Protein AF-A0A7C4YQE3-F1 (afdb_monomer_lite)

Foldseek 3Di:
DQLPQPPADDCVVPVPDPRHQKYADPVLVVCVVVVVVPSQWDFAKAKKAFDPPDPVCVLVVDRIDIFGATDRIFGDCVCVVSVVVRQKAQGIAHPVRPGRAWIARVVDLDDIDGRGDQVVVADPVRGRSNVVVVVVSVD

Secondary structure (DSSP, 8-state):
--S--TT-EETTT-TT-S-EEEE--HHHHHHHHTT-TTTT-EEEEEEEEEPTT-HHHHHHT-SEEEEEEEES-EE-GGGHHHHHHTT-EEEEE-TTS-SEEEEE-TTSSS-EEESS-GGGT-BTTB--HHHHHHHHTT-

Radius of gyration: 16.18 Å; chains: 1; bounding box: 43×33×39 Å

Structure (mmCIF, N/CA/C/O backbone):
data_AF-A0A7C4YQE3-F1
#
_entry.id   AF-A0A7C4YQE3-F1
#
loop_
_atom_site.group_PDB
_atom_site.id
_atom_site.type_symbol
_atom_site.label_atom_id
_atom_site.label_alt_id
_atom_site.label_comp_id
_atom_site.label_asym_id
_atom_site.label_entity_id
_atom_site.label_seq_id
_atom_site.pdbx_PDB_ins_code
_atom_site.Cartn_x
_atom_site.Cartn_y
_atom_site.Cartn_z
_atom_site.occupancy
_atom_site.B_iso_or_equiv
_atom_site.auth_seq_id
_atom_site.auth_comp_id
_atom_site.auth_asym_id
_atom_site.auth_atom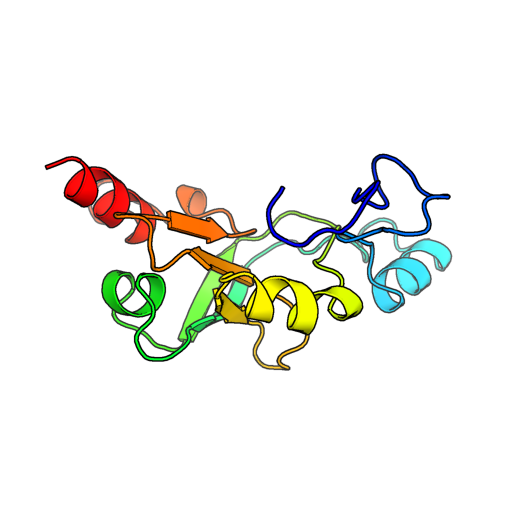_id
_atom_site.pdbx_PDB_model_num
ATOM 1 N N . ASN A 1 1 ? 7.860 15.179 -3.988 1.00 86.69 1 ASN A N 1
ATOM 2 C CA . ASN A 1 1 ? 7.699 16.388 -3.146 1.00 86.69 1 ASN A CA 1
ATOM 3 C C . ASN A 1 1 ? 8.545 16.326 -1.883 1.00 86.69 1 ASN A C 1
ATOM 5 O O . ASN A 1 1 ? 9.525 17.046 -1.828 1.00 86.69 1 ASN A O 1
ATOM 9 N N . VAL A 1 2 ? 8.246 15.459 -0.911 1.00 93.88 2 VAL A N 1
ATOM 10 C CA . VAL A 1 2 ? 8.926 15.488 0.405 1.00 93.88 2 VAL A CA 1
ATOM 11 C C . VAL A 1 2 ? 10.215 14.661 0.497 1.00 93.88 2 VAL A C 1
ATOM 13 O O . VAL A 1 2 ? 11.115 15.007 1.249 1.00 93.88 2 VAL A O 1
ATOM 16 N N . ALA A 1 3 ? 10.346 13.597 -0.301 1.00 94.62 3 ALA A N 1
ATOM 17 C CA . ALA A 1 3 ? 11.465 12.657 -0.177 1.00 94.62 3 ALA A CA 1
ATOM 18 C C . ALA A 1 3 ? 12.742 13.054 -0.935 1.00 94.62 3 ALA A C 1
ATOM 20 O O . ALA A 1 3 ? 13.710 12.301 -0.938 1.00 94.62 3 ALA A O 1
ATOM 21 N N . GLY A 1 4 ? 12.751 14.201 -1.622 1.00 95.00 4 GLY A N 1
ATOM 22 C CA . GLY A 1 4 ? 13.930 14.691 -2.350 1.00 95.00 4 GLY A CA 1
ATOM 23 C C . GLY A 1 4 ? 14.392 13.829 -3.537 1.00 95.00 4 GLY A C 1
ATOM 24 O O . GLY A 1 4 ? 15.476 14.065 -4.062 1.00 95.00 4 GLY A O 1
ATOM 25 N N . ILE A 1 5 ? 13.600 12.845 -3.981 1.00 95.12 5 ILE A N 1
ATOM 26 C CA . ILE A 1 5 ? 13.906 12.032 -5.168 1.00 95.12 5 ILE A CA 1
ATOM 27 C C . ILE A 1 5 ? 13.593 12.870 -6.412 1.00 95.12 5 ILE A C 1
ATOM 29 O O . ILE A 1 5 ? 12.436 12.975 -6.826 1.00 95.12 5 ILE A O 1
ATOM 33 N N . LYS A 1 6 ? 14.620 13.509 -6.975 1.00 93.25 6 LYS A N 1
ATOM 34 C CA . LYS A 1 6 ? 14.506 14.247 -8.239 1.00 93.25 6 LYS A CA 1
ATOM 35 C C . LYS A 1 6 ? 14.224 13.270 -9.381 1.00 93.25 6 LYS A C 1
ATOM 37 O O . LYS A 1 6 ? 14.744 12.158 -9.376 1.00 93.25 6 LYS A O 1
ATOM 42 N N . ASP A 1 7 ? 13.373 13.676 -10.318 1.00 91.88 7 ASP A N 1
ATOM 43 C CA . ASP A 1 7 ? 12.977 12.884 -11.494 1.00 91.88 7 ASP A CA 1
ATOM 44 C C . ASP A 1 7 ? 12.402 11.491 -11.167 1.00 91.88 7 ASP A C 1
ATOM 46 O O . ASP A 1 7 ? 12.473 10.561 -11.977 1.00 91.88 7 ASP A O 1
ATOM 50 N N . ALA A 1 8 ? 11.827 11.346 -9.965 1.00 96.19 8 ALA A N 1
ATOM 51 C CA . ALA A 1 8 ? 11.090 10.156 -9.564 1.00 96.19 8 ALA A CA 1
ATOM 52 C C . ALA A 1 8 ? 9.984 9.856 -10.579 1.00 96.19 8 ALA A C 1
ATOM 54 O O . ALA A 1 8 ? 9.139 10.702 -10.866 1.00 96.19 8 ALA A O 1
ATOM 55 N N . THR A 1 9 ? 9.982 8.638 -11.106 1.00 97.06 9 THR A N 1
ATOM 56 C CA . THR A 1 9 ? 9.030 8.211 -12.132 1.00 97.06 9 THR A CA 1
ATOM 57 C C . THR A 1 9 ? 8.763 6.711 -12.031 1.00 97.06 9 THR A C 1
ATOM 59 O O . THR A 1 9 ? 9.307 6.024 -11.159 1.00 97.06 9 THR A O 1
ATOM 62 N N . SER A 1 10 ? 7.907 6.193 -12.906 1.00 96.44 10 SER A N 1
ATOM 63 C CA . SER A 1 10 ? 7.718 4.759 -13.089 1.00 96.44 10 SER A CA 1
ATOM 64 C C . SER A 1 10 ? 8.485 4.262 -14.310 1.00 96.44 10 SER A C 1
ATOM 66 O O . SER A 1 10 ? 8.787 4.999 -15.252 1.00 96.44 10 SER A O 1
ATOM 68 N N . GLU A 1 11 ? 8.776 2.969 -14.311 1.00 94.19 11 GLU A N 1
ATOM 69 C CA . GLU A 1 11 ? 9.278 2.279 -15.493 1.00 94.19 11 GLU A CA 1
ATOM 70 C C . GLU A 1 11 ? 8.310 2.344 -16.680 1.00 94.19 11 GLU A C 1
ATOM 72 O O . GLU A 1 11 ? 8.764 2.365 -17.817 1.00 94.19 11 GLU A O 1
ATOM 77 N N . GLU A 1 12 ? 7.004 2.422 -16.418 1.00 93.12 12 GLU A N 1
ATOM 78 C CA . GLU A 1 12 ? 5.962 2.564 -17.439 1.00 93.12 12 GLU A CA 1
ATOM 79 C C . GLU A 1 12 ? 6.116 3.863 -18.239 1.00 93.12 12 GLU A C 1
ATOM 81 O O . GLU A 1 12 ? 6.114 3.840 -19.467 1.00 93.12 12 GLU A O 1
ATOM 86 N N . PHE A 1 13 ? 6.305 4.993 -17.552 1.00 94.88 13 PHE A N 1
ATOM 87 C CA . PHE A 1 13 ? 6.410 6.300 -18.203 1.00 94.88 13 PHE A CA 1
ATOM 88 C C . PHE A 1 13 ? 7.813 6.595 -18.734 1.00 94.88 13 PHE A C 1
ATOM 90 O O . PHE A 1 13 ? 7.977 7.343 -19.696 1.00 94.88 13 PHE A O 1
ATOM 97 N N . SER A 1 14 ? 8.859 6.073 -18.091 1.00 94.50 14 SER A N 1
ATOM 98 C CA . SER A 1 14 ? 10.248 6.360 -18.467 1.00 94.50 14 SER A CA 1
ATOM 99 C C . SER A 1 14 ? 11.164 5.156 -18.218 1.00 94.50 14 SER A C 1
ATOM 101 O O . SER A 1 14 ? 11.930 5.132 -17.246 1.00 94.50 14 SER A O 1
ATOM 103 N N . PRO A 1 15 ? 11.183 4.178 -19.147 1.00 90.31 15 PRO A N 1
ATOM 104 C CA . PRO A 1 15 ? 11.961 2.942 -19.017 1.00 90.31 15 PRO A CA 1
ATOM 105 C C . PRO A 1 15 ? 13.477 3.144 -18.898 1.00 90.31 15 PRO A C 1
ATOM 107 O O . PRO A 1 15 ? 14.188 2.245 -18.458 1.00 90.31 15 PRO A O 1
ATOM 110 N N . LYS A 1 16 ? 13.999 4.311 -19.287 1.00 92.38 16 LYS A N 1
ATOM 111 C CA . LYS A 1 16 ? 15.431 4.647 -19.205 1.00 92.38 16 LYS A CA 1
ATOM 112 C C . LYS A 1 16 ? 15.786 5.523 -17.996 1.00 92.38 16 LYS A C 1
ATOM 114 O O . LYS A 1 16 ? 16.954 5.860 -17.824 1.00 92.38 16 LYS A O 1
ATOM 119 N N . SER A 1 17 ? 14.809 5.903 -17.165 1.00 93.19 17 SER A N 1
ATOM 120 C CA . SER A 1 17 ? 15.071 6.731 -15.983 1.00 93.19 17 SER A CA 1
ATOM 121 C C . SER A 1 17 ? 15.905 5.980 -14.944 1.00 93.19 17 SER A C 1
ATOM 123 O O . SER A 1 17 ? 15.749 4.772 -14.747 1.00 93.19 17 SER A O 1
ATOM 125 N N . LYS A 1 18 ? 16.767 6.724 -14.244 1.00 92.62 18 LYS A N 1
ATOM 126 C CA . LYS A 1 18 ? 17.532 6.232 -13.091 1.00 92.62 18 LYS A CA 1
ATOM 127 C C . LYS A 1 18 ? 16.658 6.095 -11.839 1.00 92.62 18 LYS A C 1
ATOM 129 O O . LYS A 1 18 ? 16.948 5.258 -10.988 1.00 92.62 18 LYS A O 1
ATOM 134 N N . HIS A 1 19 ? 15.580 6.878 -11.736 1.00 95.69 19 HIS A N 1
ATOM 135 C CA . HIS A 1 19 ? 14.756 6.985 -10.530 1.00 95.69 19 HIS A CA 1
ATOM 136 C C . HIS A 1 19 ? 13.368 6.354 -10.687 1.00 95.69 19 HIS A C 1
ATOM 138 O O . HIS A 1 19 ? 12.338 7.000 -10.503 1.00 95.69 19 HIS A O 1
ATOM 144 N N . LYS A 1 20 ? 13.351 5.058 -11.023 1.00 96.44 20 LYS A N 1
ATOM 145 C CA . LYS A 1 20 ? 12.134 4.237 -11.115 1.00 96.44 20 LYS A CA 1
ATOM 146 C C . LYS A 1 20 ? 11.651 3.818 -9.724 1.00 96.44 20 LYS A C 1
ATOM 148 O O . LYS A 1 20 ? 12.090 2.792 -9.197 1.00 96.44 20 LYS A O 1
ATOM 153 N N . VAL A 1 21 ? 10.768 4.616 -9.130 1.00 96.94 21 VAL A N 1
ATOM 154 C CA . VAL A 1 21 ? 10.144 4.328 -7.822 1.00 96.94 21 VAL A CA 1
ATOM 155 C C . VAL A 1 21 ? 9.078 3.239 -7.951 1.00 96.94 21 VAL A C 1
ATOM 157 O O . VAL A 1 21 ? 8.857 2.472 -7.019 1.00 96.94 21 VAL A O 1
ATOM 160 N N . ILE A 1 22 ? 8.471 3.134 -9.131 1.00 96.94 22 ILE A N 1
ATOM 161 C CA . ILE A 1 22 ? 7.565 2.055 -9.522 1.00 96.94 22 ILE A CA 1
ATOM 162 C C . ILE A 1 22 ? 8.212 1.298 -10.685 1.00 96.94 22 ILE A C 1
ATOM 164 O O . ILE A 1 22 ? 8.665 1.922 -11.648 1.00 96.94 22 ILE A O 1
ATOM 168 N N . HIS A 1 23 ? 8.292 -0.026 -10.598 1.00 93.50 23 HIS A N 1
ATOM 169 C CA . HIS A 1 23 ? 8.999 -0.862 -11.571 1.00 93.50 23 HIS A CA 1
ATOM 170 C C . HIS A 1 23 ? 8.297 -2.196 -11.806 1.00 93.50 23 HIS A C 1
ATOM 172 O O . HIS A 1 23 ? 7.416 -2.580 -11.041 1.00 93.50 23 HIS A O 1
ATOM 178 N N . ILE A 1 24 ? 8.678 -2.905 -12.864 1.00 89.19 24 ILE A N 1
ATOM 179 C CA . ILE A 1 24 ? 8.245 -4.291 -13.045 1.00 89.19 24 ILE A CA 1
ATOM 180 C C . ILE A 1 24 ? 9.256 -5.226 -12.361 1.00 89.19 24 ILE A C 1
ATOM 182 O O . ILE A 1 24 ? 10.473 -5.036 -12.447 1.00 89.19 24 ILE A O 1
ATOM 186 N N . MET A 1 25 ? 8.769 -6.233 -11.636 1.00 82.69 25 MET A N 1
ATOM 187 C CA . MET A 1 25 ? 9.650 -7.148 -10.904 1.00 82.69 25 MET A CA 1
ATOM 188 C C . MET A 1 25 ? 10.468 -8.005 -11.881 1.00 82.69 25 MET A C 1
ATOM 190 O O . MET A 1 25 ? 9.941 -8.479 -12.887 1.00 82.69 25 MET A O 1
ATOM 194 N N . LYS A 1 26 ? 11.750 -8.269 -11.579 1.00 73.12 26 LYS A N 1
ATOM 195 C CA . LYS A 1 26 ? 12.632 -9.091 -12.441 1.00 73.12 26 LYS A CA 1
ATOM 196 C C . LYS A 1 26 ? 12.024 -10.455 -12.777 1.00 73.12 26 LYS A C 1
ATOM 198 O O . LYS A 1 26 ? 12.024 -10.861 -13.931 1.00 73.12 26 LYS A O 1
ATOM 203 N N . GLU A 1 27 ? 11.429 -11.105 -11.783 1.00 70.12 27 GLU A N 1
ATOM 204 C CA . GLU A 1 27 ? 10.747 -12.399 -11.919 1.00 70.12 27 GLU A CA 1
ATOM 205 C C . GLU A 1 27 ? 9.568 -12.335 -12.913 1.00 70.12 27 GLU A C 1
ATOM 207 O O . GLU A 1 27 ? 9.273 -13.306 -13.608 1.00 70.12 27 GLU A O 1
ATOM 212 N N . GLN A 1 28 ? 8.894 -11.182 -13.015 1.00 68.75 28 GLN A N 1
ATOM 213 C CA . GLN A 1 28 ? 7.835 -10.947 -14.000 1.00 68.75 28 GLN A CA 1
ATOM 214 C C . GLN A 1 28 ? 8.408 -10.653 -15.394 1.00 68.75 28 GLN A C 1
ATOM 216 O O . GLN A 1 28 ? 7.840 -11.118 -16.380 1.00 68.75 28 GLN A O 1
ATOM 221 N N . ILE A 1 29 ? 9.538 -9.940 -15.493 1.00 68.50 29 ILE A N 1
ATOM 222 C CA . ILE A 1 29 ? 10.260 -9.731 -16.763 1.00 68.50 29 ILE A CA 1
ATOM 223 C C . ILE A 1 29 ? 10.730 -11.067 -17.345 1.00 68.50 29 ILE A C 1
ATOM 225 O O . ILE A 1 29 ? 10.549 -11.321 -18.532 1.00 68.50 29 ILE A O 1
ATOM 229 N N . GLU A 1 30 ? 11.288 -11.951 -16.518 1.00 66.88 30 GLU A N 1
ATOM 230 C CA . GLU A 1 30 ? 11.727 -13.279 -16.959 1.00 66.88 30 GLU A CA 1
ATOM 231 C C . GLU A 1 30 ? 10.565 -14.105 -17.525 1.00 66.88 30 GLU A C 1
ATOM 233 O O . GLU A 1 30 ? 10.721 -14.762 -18.554 1.00 66.88 30 GLU A O 1
ATOM 238 N N . LYS A 1 31 ? 9.376 -14.022 -16.914 1.00 64.06 31 LYS A N 1
ATOM 239 C CA . LYS A 1 31 ? 8.153 -14.645 -17.449 1.00 64.06 31 LYS A CA 1
ATOM 240 C C . LYS A 1 31 ? 7.705 -14.014 -18.772 1.00 64.06 31 LYS A C 1
ATOM 242 O O . LYS A 1 31 ? 7.304 -14.737 -19.680 1.00 64.06 31 LYS A O 1
ATOM 247 N N . LEU A 1 32 ? 7.825 -12.691 -18.920 1.00 60.53 32 LEU A N 1
ATOM 248 C CA . LEU A 1 32 ? 7.531 -11.999 -20.184 1.00 60.53 32 LEU A CA 1
ATOM 249 C C . LEU A 1 32 ? 8.462 -12.447 -21.314 1.00 60.53 32 LEU A C 1
ATOM 251 O O . LEU A 1 32 ? 7.991 -12.698 -22.421 1.00 60.53 32 LEU A O 1
ATOM 255 N N . HIS A 1 33 ? 9.761 -12.592 -21.040 1.00 64.19 33 HIS A N 1
ATOM 256 C CA . HIS A 1 33 ? 10.739 -13.058 -22.028 1.00 64.19 33 HIS A CA 1
ATOM 257 C C . HIS A 1 33 ? 10.482 -14.499 -22.486 1.00 64.19 33 HIS A C 1
ATOM 259 O O . HIS A 1 33 ? 10.803 -14.840 -23.621 1.00 64.19 33 HIS A O 1
ATOM 265 N N . ARG A 1 34 ? 9.845 -15.328 -21.650 1.00 64.25 34 ARG A N 1
ATOM 266 C CA . ARG A 1 34 ? 9.398 -16.683 -22.018 1.00 64.25 34 ARG A CA 1
ATOM 267 C C . ARG A 1 34 ? 8.089 -16.720 -22.824 1.00 64.25 34 ARG A C 1
ATOM 269 O O . ARG A 1 34 ? 7.537 -17.795 -23.017 1.00 64.25 34 ARG A O 1
ATOM 276 N N . ALA A 1 35 ? 7.588 -15.572 -23.293 1.00 57.34 35 ALA A N 1
ATOM 277 C CA . ALA A 1 35 ? 6.322 -15.432 -24.023 1.00 57.34 35 ALA A CA 1
ATOM 278 C C . ALA A 1 35 ? 5.075 -15.916 -23.249 1.00 57.34 35 ALA A C 1
ATOM 280 O O . ALA A 1 35 ? 4.002 -16.096 -23.829 1.00 57.34 35 ALA A O 1
ATOM 281 N N . GLU A 1 36 ? 5.163 -16.032 -21.920 1.00 58.16 36 GLU A N 1
ATOM 282 C CA . GLU A 1 36 ? 4.006 -16.202 -21.039 1.00 58.16 36 GLU A CA 1
ATOM 283 C C . GLU A 1 36 ? 3.299 -14.840 -20.900 1.00 58.16 36 GLU A C 1
ATOM 285 O O . GLU A 1 36 ? 3.335 -14.206 -19.846 1.00 58.16 36 GLU A O 1
ATOM 290 N N . LEU A 1 37 ? 2.672 -14.343 -21.975 1.00 49.59 37 LEU A N 1
ATOM 291 C CA . LEU A 1 37 ? 2.112 -12.980 -22.090 1.00 49.59 37 LEU A CA 1
ATOM 292 C C . LEU A 1 37 ? 0.994 -12.637 -21.066 1.00 49.59 37 LEU A C 1
ATOM 294 O O . LEU A 1 37 ? 0.526 -11.497 -21.020 1.00 49.59 37 LEU A O 1
ATOM 298 N N . GLY A 1 38 ? 0.622 -13.577 -20.186 1.00 52.59 38 GLY A N 1
ATOM 299 C CA . GLY A 1 38 ? -0.217 -13.369 -18.995 1.00 52.59 38 GLY A CA 1
ATOM 300 C C . GLY A 1 38 ? 0.507 -13.452 -17.636 1.00 52.59 38 GLY A C 1
ATOM 301 O O . GLY A 1 38 ? -0.042 -13.005 -16.633 1.00 52.59 38 GLY A O 1
ATOM 302 N N . GLY A 1 39 ? 1.738 -13.972 -17.576 1.00 56.03 39 GLY A N 1
ATOM 303 C CA . GLY A 1 39 ? 2.451 -14.321 -16.336 1.00 56.03 39 GLY A CA 1
ATOM 304 C C . GLY A 1 39 ? 3.043 -13.144 -15.552 1.00 56.03 39 GLY A C 1
ATOM 305 O O . GLY A 1 39 ? 3.501 -13.327 -14.423 1.00 56.03 39 GLY A O 1
ATOM 306 N N . SER A 1 40 ? 3.026 -11.939 -16.127 1.00 65.06 40 SER A N 1
ATOM 307 C CA . SER A 1 40 ? 3.481 -10.714 -15.458 1.00 65.06 40 SER A CA 1
ATOM 308 C C . SER A 1 40 ? 2.365 -9.977 -14.717 1.00 65.06 40 SER A C 1
ATOM 310 O O . SER A 1 40 ? 2.646 -9.005 -14.024 1.00 65.06 40 SER A O 1
ATOM 312 N N . MET A 1 41 ? 1.098 -10.346 -14.937 1.00 79.12 41 MET A N 1
ATOM 313 C CA . MET A 1 41 ? -0.040 -9.651 -14.343 1.00 79.12 41 MET A CA 1
ATOM 314 C C . MET A 1 41 ? -0.385 -10.273 -13.000 1.00 79.12 41 MET A C 1
ATOM 316 O O . MET A 1 41 ? -0.653 -11.470 -12.900 1.00 79.12 41 MET A O 1
ATOM 320 N N . ARG A 1 42 ? -0.449 -9.434 -11.972 1.00 87.94 42 ARG A N 1
ATOM 321 C CA . ARG A 1 42 ? -1.006 -9.810 -10.686 1.00 87.94 42 ARG A CA 1
ATOM 322 C C . ARG A 1 42 ? -2.522 -9.680 -10.770 1.00 87.94 42 ARG A C 1
ATOM 324 O O . ARG A 1 42 ? -3.059 -8.573 -10.774 1.00 87.94 42 ARG A O 1
ATOM 331 N N . LEU A 1 43 ? -3.201 -10.817 -10.913 1.00 90.25 43 LEU A N 1
ATOM 332 C CA . LEU A 1 43 ? -4.640 -10.892 -11.157 1.00 90.25 43 LEU A CA 1
ATOM 333 C C . LEU A 1 43 ? -5.306 -11.838 -10.159 1.00 90.25 43 LEU A C 1
ATOM 335 O O . LEU A 1 43 ? -4.984 -13.020 -10.106 1.00 90.25 43 LEU A O 1
ATOM 339 N N . GLY A 1 44 ? -6.277 -11.328 -9.403 1.00 92.81 44 GLY A N 1
ATOM 340 C CA . GLY A 1 44 ? -7.049 -12.131 -8.451 1.00 92.81 44 GLY A CA 1
ATOM 341 C C . GLY A 1 44 ? -6.845 -11.706 -7.004 1.00 92.81 44 GLY A C 1
ATOM 342 O O . GLY A 1 44 ? -6.451 -10.573 -6.740 1.00 92.81 44 GLY A O 1
ATOM 343 N N . SER A 1 45 ? -7.191 -12.589 -6.067 1.00 95.62 45 SER A N 1
ATOM 344 C CA . SER A 1 45 ? -7.123 -12.299 -4.633 1.00 95.62 45 SER A CA 1
ATOM 345 C C . SER A 1 45 ? -5.737 -12.609 -4.075 1.00 95.62 45 SER A C 1
ATOM 347 O O . SER A 1 45 ? -5.291 -13.749 -4.164 1.00 95.62 45 SER A O 1
ATOM 349 N N . TYR A 1 46 ? -5.094 -11.627 -3.450 1.00 96.25 46 TYR A N 1
ATOM 350 C CA . TYR A 1 46 ? -3.789 -11.789 -2.809 1.00 96.25 46 TYR A CA 1
ATOM 351 C C . TYR A 1 46 ? -3.854 -11.428 -1.324 1.00 96.25 46 TYR A C 1
ATOM 353 O O . TYR A 1 46 ? -4.712 -10.632 -0.936 1.00 96.25 46 TYR A O 1
ATOM 361 N N . PRO A 1 47 ? -3.009 -12.038 -0.477 1.00 97.69 47 PRO A N 1
ATOM 362 C CA . PRO A 1 47 ? -2.925 -11.709 0.940 1.00 97.69 47 PRO A CA 1
ATOM 363 C C . PRO A 1 47 ? -2.167 -10.397 1.182 1.00 97.69 47 PRO A C 1
ATOM 365 O O . PRO A 1 47 ? -1.190 -10.100 0.500 1.00 97.69 47 PRO A O 1
ATOM 368 N N . CYS A 1 48 ? -2.587 -9.665 2.210 1.00 98.25 48 CYS A N 1
ATOM 369 C CA . CYS A 1 48 ? -1.932 -8.468 2.722 1.00 98.25 48 CYS A CA 1
ATOM 370 C C . CYS A 1 48 ? -1.923 -8.522 4.258 1.00 98.25 48 CYS A C 1
ATOM 372 O O . CYS A 1 48 ? -2.965 -8.716 4.894 1.00 98.25 48 CYS A O 1
ATOM 374 N N . ILE A 1 49 ? -0.744 -8.361 4.853 1.00 98.62 49 ILE A N 1
ATOM 375 C CA . ILE A 1 49 ? -0.535 -8.284 6.298 1.00 98.62 49 ILE A CA 1
ATOM 376 C C . ILE A 1 49 ? -0.490 -6.811 6.689 1.00 98.62 49 ILE A C 1
ATOM 378 O O . ILE A 1 49 ? 0.391 -6.073 6.251 1.00 98.62 49 ILE A O 1
ATOM 382 N N . LEU A 1 50 ? -1.447 -6.394 7.515 1.00 98.62 50 LEU A N 1
ATOM 383 C CA . LEU A 1 50 ? -1.574 -5.024 7.993 1.00 98.62 50 LEU A CA 1
ATOM 384 C C . LEU A 1 50 ? -0.709 -4.788 9.234 1.00 98.62 50 LEU A C 1
ATOM 386 O O . LEU A 1 50 ? -0.733 -5.571 10.191 1.00 98.62 50 LEU A O 1
ATOM 390 N N . SER A 1 51 ? 0.019 -3.676 9.226 1.00 97.56 51 SER A N 1
ATOM 391 C CA . SER A 1 51 ? 0.881 -3.235 10.319 1.00 97.56 51 SER A CA 1
ATOM 392 C C . SER A 1 51 ? 0.064 -2.901 11.566 1.00 97.56 51 SER A C 1
ATOM 394 O O . SER A 1 51 ? -1.040 -2.346 11.497 1.00 97.56 51 SER A O 1
ATOM 396 N N . ASP A 1 52 ? 0.608 -3.235 12.733 1.00 97.19 52 ASP A N 1
ATOM 397 C CA . ASP A 1 52 ? -0.020 -2.925 14.013 1.00 97.19 52 ASP A CA 1
ATOM 398 C C . ASP A 1 52 ? -0.110 -1.396 14.204 1.00 97.19 52 ASP A C 1
ATOM 400 O O . ASP A 1 52 ? 0.798 -0.657 13.838 1.00 97.19 52 ASP A O 1
ATOM 404 N N . GLY A 1 53 ? -1.244 -0.903 14.714 1.00 95.75 53 GLY A N 1
ATOM 405 C CA . GLY A 1 53 ? -1.494 0.535 14.902 1.00 95.75 53 GLY A CA 1
ATOM 406 C C . GLY A 1 53 ? -1.972 1.311 13.663 1.00 95.75 53 GLY A C 1
ATOM 407 O O . GLY A 1 53 ? -2.516 2.404 13.838 1.00 95.75 53 GLY A O 1
ATOM 408 N N . SER A 1 54 ? -1.857 0.741 12.455 1.00 97.94 54 SER A N 1
ATOM 409 C CA . SER A 1 54 ? -2.293 1.378 11.199 1.00 97.94 54 SER A CA 1
ATOM 410 C C . SER A 1 54 ? -3.793 1.687 11.160 1.00 97.94 54 SER A C 1
ATOM 412 O O . SER A 1 54 ? -4.610 0.991 11.781 1.00 97.94 54 SER A O 1
ATOM 414 N N . LEU A 1 55 ? -4.175 2.722 10.406 1.00 98.00 55 LEU A N 1
ATOM 415 C CA . LEU A 1 55 ? -5.580 3.044 10.170 1.00 98.00 55 LEU A CA 1
ATOM 416 C C . LEU A 1 55 ? -6.265 1.913 9.399 1.00 98.00 55 LEU A C 1
ATOM 418 O O . LEU A 1 55 ? -7.368 1.511 9.773 1.00 98.00 55 LEU A O 1
ATOM 422 N N . ALA A 1 56 ? -5.590 1.326 8.408 1.00 98.19 56 ALA A N 1
ATOM 423 C CA . ALA A 1 56 ? -6.092 0.163 7.689 1.00 98.19 56 ALA A CA 1
ATOM 424 C C . ALA A 1 56 ? -6.450 -0.981 8.652 1.00 98.19 56 ALA A C 1
ATOM 426 O O . ALA A 1 56 ? -7.582 -1.469 8.628 1.00 98.19 56 ALA A O 1
ATOM 427 N N . LYS A 1 57 ? -5.554 -1.372 9.574 1.00 98.38 57 LYS A N 1
ATOM 428 C CA . LYS A 1 57 ? -5.848 -2.441 10.546 1.00 98.38 57 LYS A CA 1
ATOM 429 C C . LYS A 1 57 ? -7.052 -2.101 11.431 1.00 98.38 57 LYS A C 1
ATOM 431 O O . LYS A 1 57 ? -7.860 -2.987 11.717 1.00 98.38 57 LYS A O 1
ATOM 436 N N . LYS A 1 58 ? -7.195 -0.838 11.850 1.00 97.81 58 LYS A N 1
ATOM 437 C CA . LYS A 1 58 ? -8.347 -0.374 12.646 1.00 97.81 58 LYS A CA 1
ATOM 438 C C . LYS A 1 58 ? -9.663 -0.509 11.874 1.00 97.81 58 LYS A C 1
ATOM 440 O O . LYS A 1 58 ? -10.638 -0.997 12.439 1.00 97.81 58 LYS A O 1
ATOM 445 N N . LEU A 1 59 ? -9.682 -0.138 10.592 1.00 98.06 59 LEU A N 1
ATOM 446 C CA . LEU A 1 59 ? -10.869 -0.236 9.734 1.00 98.06 59 LEU A CA 1
ATOM 447 C C . LEU A 1 59 ? -11.235 -1.692 9.428 1.00 98.06 59 LEU A C 1
ATOM 449 O O . LEU A 1 59 ? -12.377 -2.103 9.621 1.00 98.06 59 LEU A O 1
ATOM 453 N N . TYR A 1 60 ? -10.260 -2.498 9.004 1.00 98.06 60 TYR A N 1
ATOM 454 C CA . TYR A 1 60 ? -10.477 -3.909 8.679 1.00 98.06 60 TYR A CA 1
ATOM 455 C C . TYR A 1 60 ? -10.759 -4.786 9.904 1.00 98.06 60 TYR A C 1
ATOM 457 O O . TYR A 1 60 ? -11.313 -5.878 9.756 1.00 98.06 60 TYR A O 1
ATOM 465 N N . LYS A 1 61 ? -10.345 -4.345 11.101 1.00 98.06 61 LYS A N 1
ATOM 466 C CA . LYS A 1 61 ? -10.412 -5.096 12.370 1.00 98.06 61 LYS A CA 1
ATOM 467 C C . LYS A 1 61 ? -9.731 -6.471 12.292 1.00 98.06 61 LYS A C 1
ATOM 469 O O . LYS A 1 61 ? -10.083 -7.398 13.019 1.00 98.06 61 LYS A O 1
ATOM 474 N N . LYS A 1 62 ? -8.761 -6.619 11.386 1.00 97.69 62 LYS A N 1
ATOM 475 C CA . LYS A 1 62 ? -8.036 -7.863 11.089 1.00 97.69 62 LYS A CA 1
ATOM 476 C C . LYS A 1 62 ? -6.587 -7.545 10.746 1.00 97.69 62 LYS A C 1
ATOM 478 O O . LYS A 1 62 ? -6.314 -6.514 10.147 1.00 97.69 62 LYS A O 1
ATOM 483 N N . LYS A 1 63 ? -5.666 -8.441 11.118 1.00 97.88 63 LYS A N 1
ATOM 484 C CA . LYS A 1 63 ? -4.244 -8.337 10.744 1.00 97.88 63 LYS A CA 1
ATOM 485 C C . LYS A 1 63 ? -3.987 -8.870 9.336 1.00 97.88 63 LYS A C 1
ATOM 487 O O . LYS A 1 63 ? -3.299 -8.229 8.560 1.00 97.88 63 LYS A O 1
ATOM 492 N N . ASN A 1 64 ? -4.566 -10.022 9.010 1.00 98.31 64 ASN A N 1
ATOM 493 C CA . ASN A 1 64 ? -4.438 -10.640 7.696 1.00 98.31 64 ASN A CA 1
ATOM 494 C C . ASN A 1 64 ? -5.714 -10.380 6.902 1.00 98.31 64 ASN A C 1
ATOM 496 O O . ASN A 1 64 ? -6.805 -10.777 7.324 1.00 98.31 64 ASN A O 1
ATOM 500 N N . VAL A 1 65 ? -5.571 -9.716 5.763 1.00 98.12 65 VAL A N 1
ATOM 501 C CA . VAL A 1 65 ? -6.655 -9.483 4.812 1.00 98.12 65 VAL A CA 1
ATOM 502 C C . VAL A 1 65 ? -6.275 -10.079 3.466 1.00 98.12 65 VAL A C 1
ATOM 504 O O . VAL A 1 65 ? -5.133 -10.467 3.229 1.00 98.12 65 VAL A O 1
ATOM 507 N N . SER A 1 66 ? -7.252 -10.190 2.580 1.00 97.69 66 SER A N 1
ATOM 508 C CA . SER A 1 66 ? -6.997 -10.524 1.190 1.00 97.69 66 SER A CA 1
ATOM 509 C C . SER A 1 66 ? -7.785 -9.560 0.337 1.00 97.69 66 SER A C 1
ATOM 511 O O . SER A 1 66 ? -8.945 -9.308 0.653 1.00 97.69 66 SER A O 1
ATOM 513 N N . GLU A 1 67 ? -7.200 -9.071 -0.746 1.00 97.94 67 GLU A N 1
ATOM 514 C CA . GLU A 1 67 ? -7.831 -8.116 -1.652 1.00 97.94 67 GLU A CA 1
ATOM 515 C C . GLU A 1 67 ? -7.623 -8.490 -3.112 1.00 97.94 67 GLU A C 1
ATOM 517 O O . GLU A 1 67 ? -6.774 -9.322 -3.427 1.00 97.94 67 GLU A O 1
ATOM 522 N N . ARG A 1 68 ? -8.456 -7.938 -4.003 1.00 97.38 68 ARG A N 1
ATOM 523 C CA . ARG A 1 68 ? -8.359 -8.211 -5.442 1.00 97.38 68 ARG A CA 1
ATOM 524 C C . ARG A 1 68 ? -7.395 -7.241 -6.107 1.00 97.38 68 ARG A C 1
ATOM 526 O O . ARG A 1 68 ? -7.537 -6.039 -5.947 1.00 97.38 68 ARG A O 1
ATOM 533 N N . HIS A 1 69 ? -6.479 -7.764 -6.908 1.00 96.25 69 HIS A N 1
ATOM 534 C CA . HIS A 1 69 ? -5.503 -6.993 -7.670 1.00 96.25 69 HIS A CA 1
ATOM 535 C C . HIS A 1 69 ? -5.698 -7.214 -9.166 1.00 96.25 69 HIS A C 1
ATOM 537 O O . HIS A 1 69 ? -6.150 -8.283 -9.599 1.00 96.25 69 HIS A O 1
ATOM 543 N N . ARG A 1 70 ? -5.354 -6.185 -9.940 1.00 93.62 70 ARG A N 1
ATOM 544 C CA . ARG A 1 70 ? -5.236 -6.238 -11.397 1.00 93.62 70 ARG A CA 1
ATOM 545 C C . ARG A 1 70 ? -4.226 -5.195 -11.862 1.00 93.62 70 ARG A C 1
ATOM 547 O O . ARG A 1 70 ? -4.588 -4.143 -12.376 1.00 93.62 70 ARG A O 1
ATOM 554 N N . HIS A 1 71 ? -2.947 -5.490 -11.674 1.00 92.81 71 HIS A N 1
ATOM 555 C CA . HIS A 1 71 ? -1.859 -4.593 -12.064 1.00 92.81 71 HIS A CA 1
ATOM 556 C C . HIS A 1 71 ? -0.591 -5.383 -12.432 1.00 92.81 71 HIS A C 1
ATOM 558 O O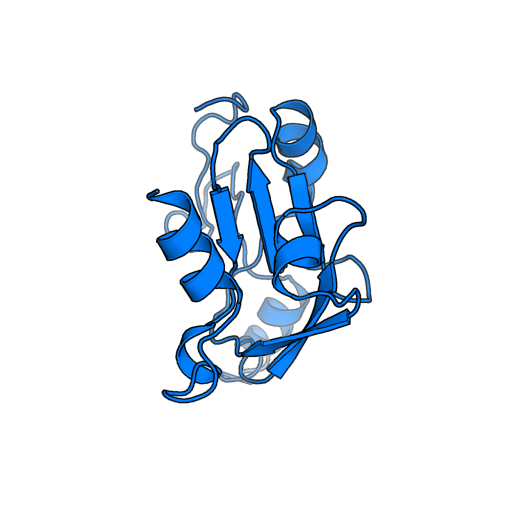 . HIS A 1 71 ? -0.578 -6.615 -12.376 1.00 92.81 71 HIS A O 1
ATOM 564 N N . ARG A 1 72 ? 0.435 -4.684 -12.925 1.00 91.25 72 ARG A N 1
ATOM 565 C CA . ARG A 1 72 ? 1.723 -5.273 -13.350 1.00 91.25 72 ARG A CA 1
ATOM 566 C C . ARG A 1 72 ? 2.930 -4.634 -12.669 1.00 91.25 72 ARG A C 1
ATOM 568 O O . ARG A 1 72 ? 3.973 -5.264 -12.586 1.00 91.25 72 ARG A O 1
ATOM 575 N N .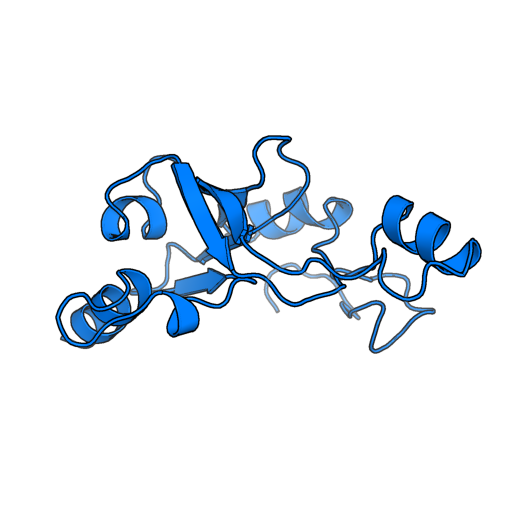 TYR A 1 73 ? 2.813 -3.378 -12.255 1.00 93.25 73 TYR A N 1
ATOM 576 C CA . TYR A 1 73 ? 3.928 -2.625 -11.702 1.00 93.25 73 TYR A CA 1
ATOM 577 C C . TYR A 1 73 ? 3.861 -2.613 -10.184 1.00 93.25 73 TYR A C 1
ATOM 579 O O . TYR A 1 73 ? 2.796 -2.440 -9.596 1.00 93.25 73 TYR A O 1
ATOM 587 N N . GLU A 1 74 ? 5.024 -2.743 -9.568 1.00 95.38 74 GLU A N 1
ATOM 588 C CA . GLU A 1 74 ? 5.190 -2.831 -8.129 1.00 95.38 74 GLU A CA 1
ATOM 589 C C . GLU A 1 74 ? 6.044 -1.675 -7.613 1.00 95.38 74 GLU A C 1
ATOM 591 O O . GLU A 1 74 ? 6.779 -1.012 -8.355 1.00 95.38 74 GLU A O 1
ATOM 596 N N . PHE A 1 75 ? 5.948 -1.418 -6.313 1.00 97.00 75 PHE A N 1
ATOM 597 C CA . PHE A 1 75 ? 6.828 -0.467 -5.653 1.00 97.00 75 PHE A CA 1
ATOM 598 C C . PHE A 1 75 ? 8.265 -1.002 -5.582 1.00 97.00 75 PHE A C 1
ATOM 600 O O . PHE A 1 75 ? 8.508 -2.128 -5.153 1.00 97.00 75 PHE A O 1
ATOM 607 N N . ASN A 1 76 ? 9.236 -0.167 -5.949 1.00 96.19 76 ASN A N 1
ATOM 608 C CA . ASN A 1 76 ? 10.644 -0.519 -5.869 1.00 96.19 76 ASN A CA 1
ATOM 609 C C . ASN A 1 76 ? 11.177 -0.324 -4.441 1.00 96.19 76 ASN A C 1
ATOM 611 O O . ASN A 1 76 ? 11.468 0.796 -4.009 1.00 96.19 76 ASN A O 1
ATOM 615 N N . ASN A 1 77 ? 11.390 -1.435 -3.732 1.00 95.62 77 ASN A N 1
ATOM 616 C CA . ASN A 1 77 ? 11.865 -1.442 -2.345 1.00 95.62 77 ASN A CA 1
ATOM 617 C C . ASN A 1 77 ? 13.207 -0.732 -2.108 1.00 95.62 77 ASN A C 1
ATOM 619 O O . ASN A 1 77 ? 13.493 -0.374 -0.965 1.00 95.62 77 ASN A O 1
ATOM 623 N N . ALA A 1 78 ? 14.007 -0.460 -3.147 1.00 95.62 78 ALA A N 1
ATOM 624 C CA . ALA A 1 78 ? 15.206 0.371 -3.017 1.00 95.62 78 ALA A CA 1
ATOM 625 C C . ALA A 1 78 ? 14.894 1.774 -2.453 1.00 95.62 78 ALA A C 1
ATOM 627 O O . ALA A 1 78 ? 15.732 2.369 -1.779 1.00 95.62 78 AL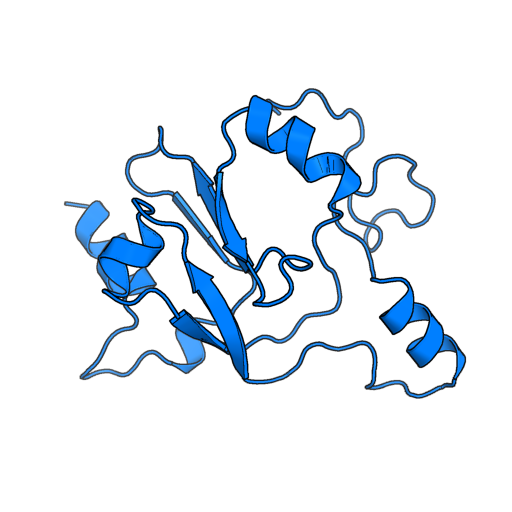A A O 1
ATOM 628 N N . TYR A 1 79 ? 13.672 2.277 -2.668 1.00 96.88 79 TYR A N 1
ATOM 629 C CA . TYR A 1 79 ? 13.219 3.585 -2.184 1.00 96.88 79 TYR A CA 1
ATOM 630 C C . TYR A 1 79 ? 12.498 3.530 -0.834 1.00 96.88 79 TYR A C 1
ATOM 632 O O . TYR A 1 79 ? 12.192 4.581 -0.268 1.00 96.88 79 TYR A O 1
ATOM 640 N N . LYS A 1 80 ? 12.246 2.330 -0.288 1.00 96.31 80 LYS A N 1
ATOM 641 C CA . LYS A 1 80 ? 11.430 2.127 0.920 1.00 96.31 80 LYS A CA 1
ATOM 642 C C . LYS A 1 80 ? 11.931 2.962 2.095 1.00 96.31 80 LYS A C 1
ATOM 644 O O . LYS A 1 80 ? 11.213 3.818 2.599 1.00 96.31 80 LYS A O 1
ATOM 649 N N . LYS A 1 81 ? 13.209 2.790 2.443 1.00 96.69 81 LYS A N 1
ATOM 650 C CA . LYS A 1 81 ? 13.853 3.470 3.577 1.00 96.69 81 LYS A CA 1
ATOM 651 C C . LYS A 1 81 ? 13.848 4.993 3.432 1.00 96.69 81 LYS A C 1
ATOM 653 O O . LYS A 1 81 ? 13.763 5.707 4.426 1.00 96.69 81 LYS A O 1
ATOM 658 N N . GLN A 1 82 ? 13.994 5.500 2.208 1.00 97.31 82 GLN A N 1
ATOM 659 C CA . GLN A 1 82 ? 13.982 6.939 1.952 1.00 97.31 82 GLN A CA 1
ATOM 660 C C . GLN A 1 82 ? 12.578 7.516 2.145 1.00 97.31 82 GLN A C 1
ATOM 662 O O . GLN A 1 82 ? 12.440 8.543 2.799 1.00 97.31 82 GLN A O 1
ATOM 667 N N . LEU A 1 83 ? 11.548 6.836 1.633 1.00 97.50 83 LEU A N 1
ATOM 668 C CA . LEU A 1 83 ? 10.156 7.257 1.789 1.00 97.50 83 LEU A CA 1
ATOM 669 C C . LEU A 1 83 ? 9.664 7.126 3.239 1.00 97.50 83 LEU A C 1
ATOM 671 O O . LEU A 1 83 ? 8.999 8.037 3.723 1.00 97.50 83 LEU A O 1
ATOM 675 N N . GLU A 1 84 ? 10.067 6.070 3.951 1.00 96.75 84 GLU A N 1
ATOM 676 C CA . GLU A 1 84 ? 9.829 5.899 5.396 1.00 96.75 84 GLU A CA 1
ATOM 677 C C . GLU A 1 84 ? 10.367 7.076 6.205 1.00 96.75 84 GLU A C 1
ATOM 679 O O . GLU A 1 84 ? 9.650 7.677 7.000 1.00 96.75 84 GLU A O 1
ATOM 684 N N . LYS A 1 85 ? 11.624 7.462 5.959 1.00 96.94 85 LYS A N 1
ATOM 685 C CA . LYS A 1 85 ? 12.242 8.621 6.620 1.00 96.94 85 LYS A CA 1
ATOM 686 C C . LYS A 1 85 ? 11.532 9.940 6.322 1.00 96.94 85 LYS A C 1
ATOM 688 O O . LYS A 1 85 ? 11.705 10.894 7.071 1.00 96.94 85 LYS A O 1
ATOM 693 N N . SER A 1 86 ? 10.778 10.009 5.230 1.00 96.38 86 SER A N 1
ATOM 694 C CA . SER A 1 86 ? 9.993 11.181 4.841 1.00 96.38 86 SER A CA 1
ATOM 695 C C . SER A 1 86 ? 8.538 11.130 5.317 1.00 96.38 86 SER A C 1
ATOM 697 O O . SER A 1 86 ? 7.748 11.959 4.875 1.00 96.38 86 SER A O 1
ATOM 699 N N . GLY A 1 87 ? 8.185 10.182 6.195 1.00 96.00 87 GLY A N 1
ATOM 700 C CA . GLY A 1 87 ? 6.868 10.089 6.834 1.00 96.00 87 GLY A CA 1
ATOM 701 C C . GLY A 1 87 ? 5.900 9.092 6.192 1.00 96.00 87 GLY A C 1
ATOM 702 O O . GLY A 1 87 ? 4.786 8.929 6.680 1.00 96.00 87 GLY A O 1
ATOM 703 N N . LEU A 1 88 ? 6.292 8.392 5.118 1.00 97.31 88 LEU A N 1
ATOM 704 C CA . LEU A 1 88 ? 5.418 7.393 4.503 1.00 97.31 88 LEU A CA 1
ATOM 705 C C . LEU A 1 88 ? 5.434 6.092 5.310 1.00 97.31 88 LEU A C 1
ATOM 707 O O . LEU A 1 88 ? 6.485 5.482 5.498 1.00 97.31 88 LEU A O 1
ATOM 711 N N . VAL A 1 89 ? 4.264 5.616 5.724 1.00 98.00 89 VAL A N 1
ATOM 712 C CA . VAL A 1 89 ? 4.133 4.341 6.432 1.00 98.00 89 VAL A CA 1
ATOM 713 C C . VAL A 1 89 ? 3.676 3.256 5.468 1.00 98.00 89 VAL A C 1
ATOM 715 O O . VAL A 1 89 ? 2.632 3.369 4.835 1.00 98.00 89 VAL A O 1
ATOM 718 N N . PHE A 1 90 ? 4.430 2.161 5.395 1.00 98.12 90 PHE A N 1
ATOM 719 C CA . PHE A 1 90 ? 4.044 0.952 4.667 1.00 98.12 90 PHE A CA 1
ATOM 720 C C . PHE A 1 90 ? 3.110 0.105 5.545 1.00 98.12 90 PHE A C 1
ATOM 722 O O . PHE A 1 90 ? 3.549 -0.752 6.315 1.00 98.12 90 PHE A O 1
ATOM 729 N N . SER A 1 91 ? 1.813 0.413 5.496 1.00 98.19 91 SER A N 1
ATOM 730 C CA . SER A 1 91 ? 0.801 -0.146 6.400 1.00 98.19 91 SER A CA 1
ATOM 731 C C . SER A 1 91 ? 0.288 -1.526 5.994 1.00 98.19 91 SER A C 1
ATOM 733 O O . SER A 1 91 ? -0.314 -2.202 6.826 1.00 98.19 91 SER A O 1
ATOM 735 N N . GLY A 1 92 ? 0.541 -1.962 4.759 1.00 98.19 92 GLY A N 1
ATOM 736 C CA . GLY A 1 92 ? 0.188 -3.290 4.268 1.00 98.19 92 GLY A CA 1
ATOM 737 C C . GLY A 1 92 ? 1.272 -3.866 3.368 1.00 98.19 92 GLY A C 1
ATOM 738 O O . GLY A 1 92 ? 1.706 -3.207 2.421 1.00 98.19 92 GLY A O 1
ATOM 739 N N . ILE A 1 93 ? 1.698 -5.096 3.653 1.00 98.19 93 ILE A N 1
ATOM 740 C CA . ILE A 1 93 ? 2.733 -5.813 2.892 1.00 98.19 93 ILE A CA 1
ATOM 741 C C . ILE A 1 93 ? 2.290 -7.234 2.541 1.00 98.19 93 ILE A C 1
ATOM 743 O O . ILE A 1 93 ? 1.464 -7.826 3.241 1.00 98.19 93 ILE A O 1
ATOM 747 N N . SER A 1 94 ? 2.853 -7.814 1.484 1.00 97.06 94 SER A N 1
ATOM 748 C CA . SER A 1 94 ? 2.686 -9.243 1.205 1.00 97.06 94 SER A CA 1
ATOM 749 C C . SER A 1 94 ? 3.280 -10.105 2.337 1.00 97.06 94 SER A C 1
ATOM 751 O O . SER A 1 94 ? 4.161 -9.646 3.067 1.00 97.06 94 SER A O 1
ATOM 753 N N . PRO A 1 95 ? 2.850 -11.372 2.506 1.00 96.62 95 PRO A N 1
ATOM 754 C CA . PRO A 1 95 ? 3.351 -12.238 3.577 1.00 96.62 95 PRO A CA 1
ATOM 755 C C . PRO A 1 95 ? 4.857 -12.508 3.559 1.00 96.62 95 PRO A C 1
ATOM 757 O O . PRO A 1 95 ? 5.447 -12.733 4.610 1.00 96.62 95 PRO A O 1
ATOM 760 N N . ASP A 1 96 ? 5.479 -12.469 2.381 1.00 94.25 96 ASP A N 1
ATOM 761 C CA . ASP A 1 96 ? 6.932 -12.579 2.211 1.00 94.25 96 ASP A CA 1
ATOM 762 C C . ASP A 1 96 ? 7.669 -11.241 2.423 1.00 94.25 96 ASP A C 1
ATOM 764 O O . ASP A 1 96 ? 8.892 -11.178 2.309 1.00 94.25 96 ASP A O 1
ATOM 768 N N . GLY A 1 97 ? 6.933 -10.163 2.714 1.00 93.25 97 GLY A N 1
ATOM 769 C CA . GLY A 1 97 ? 7.446 -8.817 2.953 1.00 93.25 97 GLY A CA 1
ATOM 770 C C . GLY A 1 97 ? 8.010 -8.113 1.719 1.00 93.25 97 GLY A C 1
ATOM 771 O O . GLY A 1 97 ? 8.587 -7.032 1.859 1.00 93.25 97 GLY A O 1
ATOM 772 N N . LYS A 1 98 ? 7.875 -8.705 0.524 1.00 91.62 98 LYS A N 1
ATOM 773 C CA . LYS A 1 98 ? 8.472 -8.179 -0.709 1.00 91.62 98 LYS A CA 1
ATOM 774 C C . LYS A 1 98 ? 7.620 -7.120 -1.395 1.00 91.62 98 LYS A C 1
ATOM 776 O O . LYS A 1 98 ? 8.185 -6.238 -2.031 1.00 91.62 98 LYS A O 1
ATOM 781 N N . LEU A 1 99 ? 6.299 -7.199 -1.307 1.00 95.50 99 LEU A N 1
ATOM 782 C CA . LEU A 1 99 ? 5.391 -6.297 -2.010 1.00 95.50 99 LEU A CA 1
ATOM 783 C C . LEU A 1 99 ? 4.729 -5.345 -1.023 1.00 95.50 99 LEU A C 1
ATOM 785 O O . LEU A 1 99 ? 4.392 -5.712 0.104 1.00 95.50 99 LEU A O 1
ATOM 789 N N . VAL A 1 100 ? 4.563 -4.105 -1.467 1.00 97.62 100 VAL A N 1
ATOM 790 C CA . VAL A 1 100 ? 3.847 -3.063 -0.739 1.00 97.62 100 VAL A CA 1
ATOM 791 C C . VAL A 1 100 ? 2.429 -3.008 -1.278 1.00 97.62 100 VAL A C 1
ATOM 793 O O . VAL A 1 100 ? 2.216 -2.665 -2.434 1.00 97.62 100 VAL A O 1
ATOM 796 N N . GLU A 1 101 ? 1.465 -3.310 -0.419 1.00 98.00 101 GLU A N 1
ATOM 797 C CA . GLU A 1 101 ? 0.052 -3.412 -0.789 1.00 98.00 101 GLU A CA 1
ATOM 798 C C . GLU A 1 101 ? -0.741 -2.165 -0.390 1.00 98.00 101 GLU A C 1
ATOM 800 O O . GLU A 1 101 ? -1.707 -1.785 -1.063 1.00 98.00 101 GLU A O 1
ATOM 805 N N . MET A 1 102 ? -0.355 -1.548 0.735 1.00 98.50 102 MET A N 1
ATOM 806 C CA . MET A 1 102 ? -0.996 -0.360 1.294 1.00 98.50 102 MET A CA 1
ATOM 807 C C . MET A 1 102 ? 0.027 0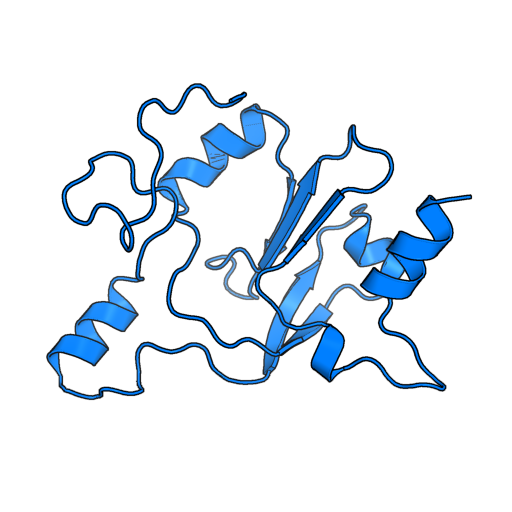.573 1.939 1.00 98.50 102 MET A C 1
ATOM 809 O O . MET A 1 102 ? 0.987 0.127 2.576 1.00 98.50 102 MET A O 1
ATOM 813 N N . ILE A 1 103 ? -0.211 1.873 1.788 1.00 98.62 103 ILE A N 1
ATOM 814 C CA . ILE A 1 103 ? 0.574 2.946 2.395 1.00 98.62 103 ILE A CA 1
ATOM 815 C C . ILE A 1 103 ? -0.337 3.966 3.084 1.00 98.62 103 ILE A C 1
ATOM 817 O O . ILE A 1 103 ? -1.483 4.175 2.678 1.00 98.62 103 ILE A O 1
ATOM 821 N N . GLU A 1 104 ? 0.202 4.619 4.107 1.00 98.56 104 GLU A N 1
ATOM 822 C CA . GLU A 1 104 ? -0.459 5.635 4.925 1.00 98.56 104 GLU A CA 1
ATOM 823 C C . GLU A 1 104 ? 0.450 6.857 5.127 1.00 98.56 104 GLU A C 1
ATOM 825 O O . GLU A 1 104 ? 1.678 6.753 5.061 1.00 98.56 104 GLU A O 1
ATOM 830 N N . ILE A 1 105 ? -0.166 8.009 5.402 1.00 97.62 105 ILE A N 1
ATOM 831 C CA . ILE A 1 105 ? 0.500 9.225 5.894 1.00 97.62 105 ILE A CA 1
ATOM 832 C C . ILE A 1 105 ? -0.180 9.575 7.225 1.00 97.62 105 ILE A C 1
ATOM 834 O O . ILE A 1 105 ? -1.289 10.117 7.198 1.00 97.62 105 ILE A O 1
ATOM 838 N N . PRO A 1 106 ? 0.415 9.214 8.377 1.00 94.06 106 PRO A N 1
ATOM 839 C CA . PRO A 1 106 ? -0.231 9.340 9.686 1.00 94.06 106 PRO A CA 1
ATOM 840 C C . PRO A 1 106 ? -0.633 10.767 10.073 1.00 94.06 106 PRO A C 1
ATOM 842 O O . PRO A 1 106 ? -1.588 10.947 10.823 1.00 94.06 106 PRO A O 1
ATOM 845 N N . GLU A 1 107 ? 0.074 11.779 9.567 1.00 92.62 107 GLU A N 1
ATOM 846 C CA . GLU A 1 107 ? -0.209 13.191 9.839 1.00 92.62 107 GLU A CA 1
ATOM 847 C C . GLU A 1 107 ? -1.494 13.686 9.150 1.00 92.62 107 GLU A C 1
ATOM 849 O O . GLU A 1 107 ? -2.011 14.750 9.488 1.00 92.62 107 GLU A O 1
ATOM 854 N N . HIS A 1 108 ? -2.029 12.932 8.184 1.00 95.00 108 HIS A N 1
ATOM 855 C CA . HIS A 1 108 ? -3.256 13.274 7.472 1.00 95.00 108 HIS A CA 1
ATOM 856 C C . HIS A 1 108 ? -4.482 12.624 8.135 1.00 95.00 108 HIS A C 1
ATOM 858 O O . HIS A 1 108 ? -4.463 11.427 8.421 1.00 95.00 108 HIS A O 1
ATOM 864 N N . LYS A 1 109 ? -5.590 13.377 8.306 1.00 93.00 109 LYS A N 1
ATOM 865 C CA . LYS A 1 109 ? -6.832 12.904 8.979 1.00 93.00 109 LYS A CA 1
ATOM 866 C C . LYS A 1 109 ? -7.278 11.526 8.477 1.00 93.00 109 LYS A C 1
ATOM 868 O O . LYS A 1 109 ? -7.660 10.663 9.262 1.00 93.00 109 LYS A O 1
ATOM 873 N N . PHE A 1 110 ? -7.229 11.339 7.162 1.00 97.44 110 PHE A N 1
ATOM 874 C CA . PHE A 1 110 ? -7.474 10.058 6.515 1.00 97.44 110 PHE A CA 1
ATOM 875 C C . PHE A 1 110 ? -6.633 9.950 5.246 1.00 97.44 110 PHE A C 1
ATOM 877 O O . PHE A 1 110 ? -6.904 10.643 4.268 1.00 97.44 110 PHE A O 1
ATOM 884 N N . PHE A 1 111 ? -5.592 9.121 5.249 1.00 98.12 111 PHE A N 1
ATOM 885 C CA . PHE A 1 111 ? -4.820 8.812 4.045 1.00 98.12 111 PHE A CA 1
ATOM 886 C C . PHE A 1 111 ? -4.486 7.326 4.027 1.00 98.12 111 PHE A C 1
ATOM 888 O O . PHE A 1 111 ? -3.626 6.877 4.776 1.00 98.12 111 PHE A O 1
ATOM 895 N N . ILE A 1 112 ? -5.168 6.579 3.160 1.00 98.31 112 ILE A N 1
ATOM 896 C CA . ILE A 1 112 ? -4.842 5.195 2.816 1.00 98.31 112 ILE A CA 1
ATOM 897 C C . ILE A 1 112 ? -4.790 5.128 1.296 1.00 98.31 112 ILE A C 1
ATOM 899 O O . ILE A 1 112 ? -5.768 5.470 0.632 1.00 98.31 112 ILE A O 1
ATOM 903 N N . ALA A 1 113 ? -3.676 4.651 0.753 1.00 98.31 113 ALA A N 1
ATOM 904 C CA . ALA A 1 113 ? -3.572 4.294 -0.653 1.00 98.31 113 ALA A CA 1
ATOM 905 C C . ALA A 1 113 ? -3.245 2.805 -0.764 1.00 98.31 113 ALA A C 1
ATOM 907 O O . ALA A 1 113 ? -2.357 2.302 -0.080 1.00 98.31 113 ALA A O 1
ATOM 908 N N . THR A 1 114 ? -3.977 2.095 -1.618 1.00 98.25 114 THR A N 1
ATOM 909 C CA . THR A 1 114 ? -3.781 0.667 -1.871 1.00 98.25 114 THR A CA 1
ATOM 910 C C . THR A 1 114 ? -3.689 0.408 -3.365 1.00 98.25 114 THR A C 1
ATOM 912 O O . THR A 1 114 ? -4.312 1.112 -4.155 1.00 98.25 114 THR A O 1
ATOM 915 N N . GLN A 1 115 ? -2.916 -0.605 -3.750 1.00 97.06 115 GLN A N 1
ATOM 916 C CA . GLN A 1 115 ? -2.906 -1.103 -5.125 1.00 97.06 115 GLN A CA 1
ATOM 917 C C . GLN A 1 115 ? -4.087 -2.031 -5.445 1.00 97.06 115 GLN A C 1
ATOM 919 O O . GLN A 1 115 ? -4.274 -2.425 -6.598 1.00 97.06 115 GLN A O 1
ATOM 924 N N . ALA A 1 116 ? -4.823 -2.474 -4.428 1.00 97.69 116 ALA A N 1
ATOM 925 C CA . ALA A 1 116 ? -5.944 -3.368 -4.623 1.00 97.69 116 ALA A CA 1
ATOM 926 C C . ALA A 1 116 ? -7.188 -2.635 -5.149 1.00 97.69 116 ALA A C 1
ATOM 928 O O . ALA A 1 116 ? -7.222 -1.411 -5.245 1.00 97.69 116 ALA A O 1
ATOM 929 N N . HIS A 1 117 ? -8.234 -3.413 -5.420 1.00 98.12 117 HIS A N 1
ATOM 930 C CA . HIS A 1 117 ? -9.549 -2.967 -5.870 1.00 98.12 117 HIS A CA 1
ATOM 931 C C . HIS A 1 117 ? -10.642 -3.296 -4.829 1.00 98.12 117 HIS A C 1
ATOM 933 O O . HIS A 1 117 ? -11.368 -4.293 -4.984 1.00 98.12 117 HIS A O 1
ATOM 939 N N . PRO A 1 118 ? -10.761 -2.494 -3.749 1.00 97.62 118 PRO A N 1
ATOM 940 C CA . PRO A 1 118 ? -11.786 -2.647 -2.713 1.00 97.62 118 PRO A CA 1
ATOM 941 C C . PRO A 1 118 ? -13.227 -2.678 -3.241 1.00 97.62 118 PRO A C 1
ATOM 943 O O . PRO A 1 118 ? -14.108 -3.312 -2.651 1.00 97.62 118 PRO A O 1
ATOM 946 N N . GLU A 1 119 ? -13.478 -2.018 -4.373 1.00 97.81 119 GLU A N 1
ATOM 947 C CA . GLU A 1 119 ? -14.770 -1.947 -5.056 1.00 97.81 119 GLU A CA 1
ATOM 948 C C . GLU A 1 119 ? -15.342 -3.325 -5.375 1.00 97.81 119 GLU A C 1
ATOM 950 O O . GLU A 1 119 ? -16.546 -3.534 -5.245 1.00 97.81 119 GLU A O 1
ATOM 955 N N . PHE A 1 120 ? -14.495 -4.310 -5.678 1.00 96.69 120 PHE A N 1
ATOM 956 C CA . PHE A 1 120 ? -14.957 -5.657 -6.005 1.00 96.69 120 PHE A CA 1
ATOM 957 C C . PHE A 1 120 ? -15.364 -6.490 -4.785 1.00 96.69 120 PHE A C 1
ATOM 959 O O . PHE A 1 120 ? -15.894 -7.591 -4.956 1.00 96.69 120 PHE A O 1
ATOM 966 N N . LYS A 1 121 ? -15.087 -6.019 -3.564 1.00 96.31 121 LYS A N 1
ATOM 967 C CA . LYS A 1 121 ? -15.463 -6.696 -2.312 1.00 96.31 121 LYS A CA 1
ATOM 968 C C . LYS A 1 121 ? -16.528 -5.956 -1.507 1.00 96.31 121 LYS A C 1
ATOM 970 O O . LYS A 1 121 ? -17.064 -6.540 -0.560 1.00 96.31 121 LYS A O 1
ATOM 975 N N . SER A 1 122 ? -16.858 -4.726 -1.892 1.00 97.31 122 SER A N 1
ATOM 976 C CA . SER A 1 122 ? -17.960 -3.958 -1.314 1.00 97.31 122 SER A CA 1
ATOM 977 C C . SER A 1 122 ? -19.316 -4.550 -1.714 1.00 97.31 122 SER A C 1
ATOM 979 O O . SER A 1 122 ? -19.495 -4.995 -2.847 1.00 97.31 122 SER A O 1
ATOM 981 N N . ARG A 1 123 ? -20.282 -4.557 -0.792 1.00 96.69 123 ARG A N 1
ATOM 982 C CA . ARG A 1 123 ? -21.678 -4.959 -1.039 1.00 96.69 123 ARG A CA 1
ATOM 983 C C . ARG A 1 123 ? -22.645 -3.935 -0.435 1.00 96.69 123 ARG A C 1
ATOM 985 O O . ARG A 1 123 ? -22.249 -3.254 0.508 1.00 96.69 123 ARG A O 1
ATOM 992 N N . PRO A 1 124 ? -23.899 -3.837 -0.918 1.00 95.56 124 PRO A N 1
ATOM 993 C CA . PRO A 1 124 ? -24.881 -2.892 -0.374 1.00 95.56 124 PRO A CA 1
ATOM 994 C C . PRO A 1 124 ? -25.128 -3.042 1.135 1.00 95.56 124 PRO A C 1
ATOM 996 O O . PRO A 1 124 ? -25.216 -2.051 1.848 1.00 95.56 124 PRO A O 1
ATOM 999 N N . ASP A 1 125 ? -25.191 -4.279 1.625 1.00 96.50 125 ASP A N 1
ATOM 1000 C CA . ASP A 1 125 ? -25.397 -4.641 3.033 1.00 96.50 125 ASP A CA 1
ATOM 1001 C C . ASP A 1 125 ? -24.088 -4.738 3.834 1.00 96.50 125 ASP A C 1
ATOM 1003 O O . ASP A 1 125 ? -24.094 -4.849 5.060 1.00 96.50 125 ASP A O 1
ATOM 1007 N N . ARG A 1 126 ? -22.945 -4.705 3.143 1.00 95.56 126 ARG A N 1
ATOM 1008 C CA . ARG A 1 126 ? -21.614 -4.811 3.738 1.00 95.56 126 ARG A CA 1
ATOM 1009 C C . ARG A 1 126 ? -20.625 -3.949 2.953 1.00 95.56 126 ARG A C 1
ATOM 1011 O O . ARG A 1 126 ? -19.868 -4.490 2.132 1.00 95.56 126 ARG A O 1
ATOM 1018 N N . PRO A 1 127 ? -20.635 -2.622 3.168 1.00 97.62 127 PRO A N 1
ATOM 1019 C CA . PRO A 1 127 ? -19.707 -1.730 2.497 1.00 97.62 127 PRO A CA 1
ATOM 1020 C C . PRO A 1 127 ? -18.271 -2.106 2.853 1.00 97.62 127 PRO A C 1
ATOM 1022 O O . PRO A 1 127 ? -17.973 -2.599 3.944 1.00 97.62 127 PRO A O 1
ATOM 1025 N N . HIS A 1 128 ? -17.362 -1.897 1.908 1.00 98.44 128 HIS A N 1
ATOM 1026 C CA . HIS A 1 128 ? -15.960 -2.180 2.155 1.00 98.44 128 HIS A CA 1
ATOM 1027 C C . HIS A 1 128 ? -15.393 -1.238 3.244 1.00 98.44 128 HIS A C 1
ATOM 1029 O O . HIS A 1 128 ? -15.613 -0.025 3.150 1.00 98.44 128 HIS A O 1
ATOM 1035 N N . PRO A 1 129 ? -14.610 -1.736 4.228 1.00 98.12 129 PRO A N 1
ATOM 1036 C CA . PRO A 1 129 ? -14.155 -0.935 5.372 1.00 98.12 129 PRO A CA 1
ATOM 1037 C C . PRO A 1 129 ? -13.399 0.345 5.007 1.00 98.12 129 PRO A C 1
ATOM 1039 O O . PRO A 1 129 ? -13.524 1.353 5.695 1.00 98.12 129 PRO A O 1
ATOM 1042 N N . LEU A 1 130 ? -12.626 0.326 3.916 1.00 98.00 130 LEU A N 1
ATOM 1043 C CA . LEU A 1 130 ? -11.907 1.513 3.442 1.00 98.00 130 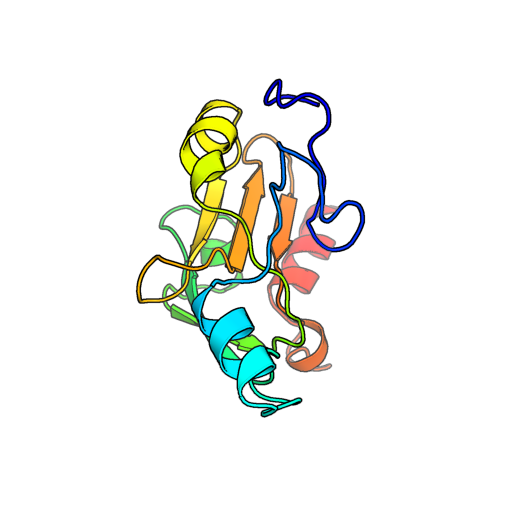LEU A CA 1
ATOM 1044 C C . LEU A 1 130 ? -12.849 2.628 2.961 1.00 98.00 130 LEU A C 1
ATOM 1046 O O . LEU A 1 130 ? -12.597 3.793 3.254 1.00 98.00 130 LEU A O 1
ATOM 1050 N N . PHE A 1 131 ? -13.947 2.288 2.276 1.00 98.06 131 PHE A N 1
ATOM 1051 C CA . PHE A 1 131 ? -14.925 3.284 1.824 1.00 98.06 131 PHE A CA 1
ATOM 1052 C C . PHE A 1 131 ? -15.769 3.801 2.983 1.00 98.06 131 PHE A C 1
ATOM 1054 O O . PHE A 1 131 ? -15.965 5.006 3.105 1.00 98.06 131 PHE A O 1
ATOM 1061 N N . GLU A 1 132 ? -16.218 2.905 3.864 1.00 97.44 132 GLU A N 1
ATOM 1062 C CA . GLU A 1 132 ? -16.927 3.307 5.079 1.00 97.44 132 GLU A CA 1
ATOM 1063 C C . GLU A 1 132 ? -16.053 4.239 5.934 1.00 97.44 132 GLU A C 1
ATOM 1065 O O . GLU A 1 132 ? -16.509 5.297 6.364 1.00 97.44 132 GLU A O 1
ATOM 1070 N N . GLY A 1 133 ? -14.780 3.881 6.131 1.00 97.06 133 GLY A N 1
ATOM 1071 C CA . GLY A 1 133 ? -13.809 4.692 6.860 1.00 97.06 133 GLY A CA 1
ATOM 1072 C C . GLY A 1 133 ? -13.597 6.070 6.239 1.00 97.06 133 GLY A C 1
ATOM 1073 O O . GLY A 1 133 ? -13.588 7.062 6.966 1.00 97.06 133 GLY A O 1
ATOM 1074 N N . PHE A 1 134 ? -13.482 6.142 4.910 1.00 97.44 134 PHE A N 1
ATOM 1075 C CA . PHE A 1 134 ? -13.327 7.410 4.202 1.00 97.44 134 PHE A CA 1
ATOM 1076 C C . PHE A 1 134 ? -14.534 8.328 4.426 1.00 97.44 134 PHE A C 1
ATOM 1078 O O . PHE A 1 134 ? -14.358 9.453 4.885 1.00 97.44 134 PHE A O 1
ATOM 1085 N N . ILE A 1 135 ? -15.759 7.835 4.210 1.00 97.25 135 ILE A N 1
ATOM 1086 C CA . ILE A 1 135 ? -16.981 8.629 4.418 1.00 97.25 135 ILE A CA 1
ATOM 1087 C C . ILE A 1 135 ? -17.113 9.076 5.878 1.00 97.25 135 ILE A C 1
ATOM 1089 O O . ILE A 1 135 ? -17.416 10.238 6.142 1.00 97.25 135 ILE A O 1
ATOM 1093 N N . ARG A 1 136 ? -16.831 8.191 6.843 1.00 95.69 136 ARG A N 1
ATOM 1094 C CA . ARG A 1 136 ? -16.843 8.547 8.273 1.00 95.69 136 ARG A CA 1
ATOM 1095 C C . ARG A 1 136 ? -15.835 9.640 8.621 1.00 95.69 136 ARG A C 1
ATOM 1097 O O . ARG A 1 136 ? -16.090 10.406 9.538 1.00 95.69 136 ARG A O 1
ATOM 1104 N N . SER A 1 137 ? -14.718 9.728 7.900 1.00 96.00 137 SER A N 1
ATOM 1105 C CA . SER A 1 137 ? -13.701 10.760 8.122 1.00 96.00 137 SER A CA 1
ATOM 1106 C C . SER A 1 137 ? -14.096 12.152 7.614 1.00 96.00 137 SER A C 1
ATOM 1108 O O . SER A 1 137 ? -13.406 13.123 7.923 1.00 96.00 137 SER A O 1
ATOM 1110 N N . CYS A 1 138 ? -15.184 12.276 6.850 1.00 93.38 138 CYS A N 1
ATOM 1111 C CA . CYS A 1 138 ? -15.688 13.565 6.373 1.00 93.38 138 CYS A CA 1
ATOM 1112 C C . CYS A 1 138 ? -16.522 14.318 7.420 1.00 93.38 138 CYS A C 1
ATOM 1114 O O . CYS A 1 138 ? -16.746 15.515 7.253 1.00 93.38 138 CYS A O 1
ATOM 1116 N N . PHE A 1 139 ? -16.948 13.633 8.481 1.00 89.19 139 PHE A N 1
ATOM 1117 C CA . PHE A 1 139 ? -17.629 14.212 9.639 1.00 89.19 139 PHE A CA 1
ATOM 1118 C C . PHE A 1 139 ? -16.631 14.472 10.782 1.00 89.19 139 PHE A C 1
ATOM 1120 O O . PHE A 1 139 ? -16.985 15.249 11.689 1.00 89.19 139 PHE A O 1
#

pLDDT: mean 92.2, std 10.91, range [49.59, 98.62]

Sequence (139 aa):
NVAGIKDATSEEFSPKSKHKVIHIMKEQIEKLHRAELGGSMRLGSYPCILSDGSLAKKLYKKKNVSERHRHRYEFNNAYKKQLEKSGLVFSGISPDGKLVEMIEIPEHKFFIATQAHPEFKSRPDRPHPLFEGFIRSCF